Protein AF-A0A0R0LUV2-F1 (afdb_monomer_lite)

Structure (mmCIF, N/CA/C/O backbone):
data_AF-A0A0R0LUV2-F1
#
_entry.id   AF-A0A0R0LUV2-F1
#
loop_
_atom_site.group_PDB
_atom_site.id
_atom_site.type_symbol
_atom_site.label_atom_id
_atom_site.label_alt_id
_atom_site.label_comp_id
_atom_site.label_asym_id
_atom_site.label_entity_id
_atom_site.label_seq_id
_atom_site.pdbx_PDB_ins_code
_atom_site.Cartn_x
_atom_site.Cartn_y
_atom_site.Cartn_z
_atom_site.occupancy
_atom_site.B_iso_or_equiv
_atom_site.auth_seq_id
_atom_site.auth_comp_id
_atom_site.auth_asym_id
_atom_site.auth_atom_id
_atom_site.pdbx_PDB_model_num
ATOM 1 N N . ASN A 1 1 ? 31.842 -14.815 14.506 1.00 40.47 1 ASN A N 1
ATOM 2 C CA . ASN A 1 1 ? 31.390 -13.700 13.643 1.00 40.47 1 ASN A CA 1
ATOM 3 C C . ASN A 1 1 ? 29.873 -13.659 13.594 1.00 40.47 1 ASN A C 1
ATOM 5 O O . ASN A 1 1 ? 29.274 -14.197 12.676 1.00 40.47 1 ASN A O 1
ATOM 9 N N . ASN A 1 2 ? 29.251 -13.087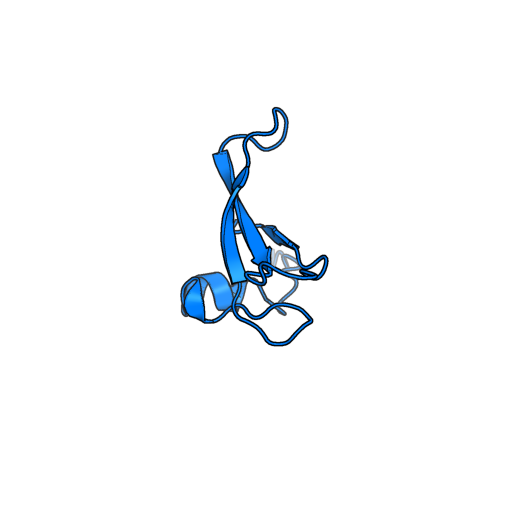 14.627 1.00 47.12 2 ASN A N 1
ATOM 10 C CA . ASN A 1 2 ? 27.796 -13.009 14.744 1.00 47.12 2 ASN A CA 1
ATOM 11 C C . ASN A 1 2 ? 27.348 -11.657 14.182 1.00 47.12 2 ASN A C 1
ATOM 13 O O . ASN A 1 2 ? 27.394 -10.643 14.876 1.00 47.12 2 ASN A O 1
ATOM 17 N N . CYS A 1 3 ? 26.997 -11.627 12.898 1.00 51.38 3 CYS A N 1
ATOM 18 C CA . CYS A 1 3 ? 26.449 -10.432 12.273 1.00 51.38 3 CYS A CA 1
ATOM 19 C C . CYS A 1 3 ? 25.016 -10.257 12.795 1.00 51.38 3 CYS A C 1
ATOM 21 O O . CYS A 1 3 ? 24.084 -10.903 12.320 1.00 51.38 3 CYS A O 1
ATOM 23 N N . GLN A 1 4 ? 24.849 -9.433 13.830 1.00 48.78 4 GLN A N 1
ATOM 24 C CA . GLN A 1 4 ? 23.539 -8.995 14.308 1.00 48.78 4 GLN A CA 1
ATOM 25 C C . GLN A 1 4 ? 22.971 -8.024 13.266 1.00 48.78 4 GLN A C 1
ATOM 27 O O . GLN A 1 4 ? 23.098 -6.807 13.379 1.00 48.78 4 GLN A O 1
ATOM 32 N N . PHE A 1 5 ? 22.410 -8.584 12.193 1.00 52.81 5 PHE A N 1
ATOM 33 C CA . PHE A 1 5 ? 21.663 -7.839 11.190 1.00 52.81 5 PHE A CA 1
ATOM 34 C C . PHE A 1 5 ? 20.472 -7.204 11.909 1.00 52.81 5 PHE A C 1
ATOM 36 O O . PHE A 1 5 ? 19.571 -7.909 12.371 1.00 52.81 5 PHE A O 1
ATOM 43 N N . PHE A 1 6 ? 20.486 -5.880 12.051 1.00 52.53 6 PHE A N 1
ATOM 44 C CA . PHE A 1 6 ? 19.381 -5.106 12.607 1.00 52.53 6 PHE A CA 1
ATOM 45 C C . PHE A 1 6 ? 18.163 -5.225 11.672 1.00 52.53 6 PHE A C 1
ATOM 47 O O . PHE A 1 6 ? 17.873 -4.333 10.881 1.00 52.53 6 PHE A O 1
ATOM 54 N N . LYS A 1 7 ? 17.433 -6.347 11.739 1.00 48.84 7 LYS A N 1
ATOM 55 C CA . LYS A 1 7 ? 16.064 -6.415 11.227 1.00 48.84 7 LYS A CA 1
ATOM 56 C C . LYS A 1 7 ? 15.216 -5.618 12.205 1.00 48.84 7 LYS A C 1
ATOM 58 O O . LYS A 1 7 ? 15.118 -5.996 13.372 1.00 48.84 7 LYS A O 1
ATOM 63 N N . TRP A 1 8 ? 14.583 -4.543 11.745 1.00 49.72 8 TRP A N 1
ATOM 64 C CA . TRP A 1 8 ? 13.464 -3.938 12.461 1.00 49.72 8 TRP A CA 1
ATOM 65 C C . TRP A 1 8 ? 12.383 -5.018 12.624 1.00 49.72 8 TRP A C 1
ATOM 67 O O . TRP A 1 8 ? 11.587 -5.268 11.723 1.00 49.72 8 TRP A O 1
ATOM 77 N N . LYS A 1 9 ? 12.399 -5.722 13.762 1.00 47.16 9 LYS A N 1
ATOM 78 C CA . LYS A 1 9 ? 11.592 -6.924 14.043 1.00 47.16 9 LYS A CA 1
ATOM 79 C C . LYS A 1 9 ? 10.075 -6.679 14.095 1.00 47.16 9 LYS A C 1
ATOM 81 O O . LYS A 1 9 ? 9.336 -7.606 14.398 1.00 47.16 9 LYS A O 1
ATOM 86 N N . GLY A 1 10 ? 9.597 -5.469 13.815 1.00 54.59 10 GLY A N 1
ATOM 87 C CA . GLY A 1 10 ? 8.205 -5.095 14.059 1.00 54.59 10 GLY A CA 1
ATOM 88 C C . GLY A 1 10 ? 7.198 -5.582 13.015 1.00 54.59 10 GLY A C 1
ATOM 89 O O . GLY A 1 10 ? 6.067 -5.863 13.389 1.00 54.59 10 GLY A O 1
ATOM 90 N N . ILE A 1 11 ? 7.563 -5.649 11.722 1.00 56.28 11 ILE A N 1
ATOM 91 C CA . ILE A 1 11 ? 6.567 -5.832 10.638 1.00 56.28 11 ILE A CA 1
ATOM 92 C C . ILE A 1 11 ? 7.035 -6.779 9.516 1.00 56.28 11 ILE A C 1
ATOM 94 O O . ILE A 1 11 ? 6.211 -7.496 8.958 1.00 56.28 11 ILE A O 1
ATOM 98 N N . GLN A 1 12 ? 8.340 -6.870 9.229 1.00 56.41 12 GLN A N 1
ATOM 99 C CA . GLN A 1 12 ? 8.855 -7.705 8.130 1.00 56.41 12 GLN A CA 1
ATOM 100 C C . GLN A 1 12 ? 8.503 -9.195 8.282 1.00 56.41 12 GLN A C 1
ATOM 102 O O . GLN A 1 12 ? 8.085 -9.840 7.328 1.00 56.41 12 GLN A O 1
ATOM 107 N N . ASN A 1 13 ? 8.580 -9.720 9.509 1.00 58.44 13 ASN A N 1
ATOM 108 C CA . ASN A 1 13 ? 8.239 -11.119 9.785 1.00 58.44 13 ASN A CA 1
ATOM 109 C C . ASN A 1 13 ? 6.749 -11.431 9.553 1.00 58.44 13 ASN A C 1
ATOM 111 O O . ASN A 1 13 ? 6.425 -12.572 9.250 1.00 58.44 13 ASN A O 1
ATOM 115 N N . LEU A 1 14 ? 5.848 -10.444 9.670 1.00 58.38 14 LEU A N 1
ATOM 116 C CA . LEU A 1 14 ? 4.413 -10.649 9.432 1.00 58.38 14 LEU A CA 1
ATOM 117 C C . LEU A 1 14 ? 4.124 -10.858 7.941 1.00 58.38 14 LEU A C 1
ATOM 119 O O . LEU A 1 14 ? 3.273 -11.665 7.582 1.00 58.38 14 LEU A O 1
ATOM 123 N N . VAL A 1 15 ? 4.863 -10.164 7.070 1.00 63.16 15 VAL A N 1
ATOM 124 C CA . VAL A 1 15 ? 4.729 -10.300 5.613 1.00 63.16 15 VAL A CA 1
ATOM 125 C C . VAL A 1 15 ? 5.143 -11.699 5.153 1.00 63.16 15 VAL A C 1
ATOM 127 O O . VAL A 1 15 ? 4.440 -12.306 4.344 1.00 63.16 15 VAL A O 1
ATOM 130 N N . ASP A 1 16 ? 6.249 -12.207 5.700 1.00 62.78 16 ASP A N 1
ATOM 131 C CA . ASP A 1 16 ? 6.835 -13.496 5.320 1.00 62.78 16 ASP A CA 1
ATOM 132 C C . ASP A 1 16 ? 6.047 -14.694 5.880 1.00 62.78 16 ASP A C 1
ATOM 134 O O . ASP A 1 16 ? 5.990 -15.742 5.240 1.00 62.78 16 ASP A O 1
ATOM 138 N N . GLN A 1 17 ? 5.434 -14.554 7.064 1.00 59.81 17 GLN A N 1
ATOM 139 C CA . GLN A 1 17 ? 4.755 -15.660 7.755 1.00 59.81 17 GLN A CA 1
ATOM 140 C C . GLN A 1 17 ? 3.265 -15.792 7.415 1.00 59.81 17 GLN A C 1
ATOM 142 O O . GLN A 1 17 ? 2.745 -16.904 7.430 1.00 59.81 17 GLN A O 1
ATOM 147 N N . HIS A 1 18 ? 2.581 -14.690 7.097 1.00 55.59 18 HIS A N 1
ATOM 148 C CA . HIS A 1 18 ? 1.114 -14.662 7.078 1.00 55.59 18 HIS A CA 1
ATOM 149 C C . HIS A 1 18 ? 0.474 -14.196 5.760 1.00 55.59 18 HIS A C 1
ATOM 151 O O . HIS A 1 18 ? -0.748 -14.226 5.594 1.00 55.59 18 HIS A O 1
ATOM 157 N N . GLY A 1 19 ? 1.285 -13.780 4.787 1.00 58.16 19 GLY A N 1
ATOM 158 C CA . GLY A 1 19 ? 0.785 -13.273 3.516 1.00 58.16 19 GLY A CA 1
ATOM 159 C C . GLY A 1 19 ? 0.143 -11.877 3.615 1.00 58.16 19 GLY A C 1
ATOM 160 O O . GLY A 1 19 ? 0.018 -11.274 4.682 1.00 58.16 19 GLY A O 1
ATOM 161 N N . PRO A 1 20 ? -0.260 -11.299 2.471 1.00 59.97 20 PRO A N 1
ATOM 162 C CA . PRO A 1 20 ? -0.624 -9.884 2.359 1.00 59.97 20 PRO A CA 1
ATOM 163 C C . PRO A 1 20 ? -1.904 -9.487 3.120 1.00 59.97 20 PRO A C 1
ATOM 165 O O . PRO A 1 20 ? -2.161 -8.296 3.291 1.00 59.97 20 PRO A O 1
ATOM 168 N N . SER A 1 21 ? -2.713 -10.453 3.563 1.00 62.19 21 SER A N 1
ATOM 169 C CA . SER A 1 21 ? -3.999 -10.238 4.241 1.00 62.19 21 SER A CA 1
ATOM 170 C C . SER A 1 21 ? -3.887 -9.798 5.702 1.00 62.19 21 SER A C 1
ATOM 172 O O . SER A 1 21 ? -4.867 -9.290 6.243 1.00 62.19 21 SER A O 1
ATOM 174 N N . GLU A 1 22 ? -2.724 -9.950 6.341 1.00 75.12 22 GLU A N 1
ATOM 175 C CA . GLU A 1 22 ? -2.564 -9.634 7.769 1.00 75.12 22 GLU A CA 1
ATOM 176 C C . GLU A 1 22 ? -1.942 -8.261 8.051 1.00 75.12 22 GLU A C 1
ATOM 178 O O . GLU A 1 22 ? -2.022 -7.745 9.168 1.00 75.12 22 GLU A O 1
ATOM 183 N N . ILE A 1 23 ? -1.374 -7.607 7.037 1.00 83.19 23 ILE A N 1
ATOM 184 C CA . ILE A 1 23 ? -0.748 -6.297 7.213 1.00 83.19 23 ILE A CA 1
ATOM 185 C C . ILE A 1 23 ? -1.843 -5.233 7.298 1.00 83.19 23 ILE A C 1
ATOM 187 O O . ILE A 1 23 ? -2.502 -4.911 6.300 1.00 83.19 23 ILE A O 1
ATOM 191 N N . LYS A 1 24 ? -2.003 -4.652 8.489 1.00 88.69 24 LYS A N 1
ATOM 192 C CA . LYS A 1 24 ? -2.895 -3.517 8.747 1.00 88.69 24 LYS A CA 1
ATOM 193 C C . LYS A 1 24 ? -2.144 -2.191 8.665 1.00 88.69 24 LYS A C 1
ATOM 195 O O . LYS A 1 24 ? -1.001 -2.071 9.095 1.00 88.69 24 LYS A O 1
ATOM 200 N N . CYS A 1 25 ? -2.802 -1.177 8.114 1.00 90.44 25 CYS A N 1
ATOM 201 C CA . CYS A 1 25 ? -2.287 0.190 8.094 1.00 90.44 25 CYS A CA 1
ATOM 202 C C . CYS A 1 25 ? -2.494 0.897 9.447 1.00 90.44 25 CYS A C 1
ATOM 204 O O . CYS A 1 25 ? -3.159 0.380 10.340 1.00 90.44 25 CYS A O 1
ATOM 206 N N . GLN A 1 26 ? -2.013 2.139 9.571 1.00 88.19 26 GLN A N 1
ATOM 207 C CA . GLN A 1 26 ? -2.195 2.979 10.770 1.00 88.19 26 GLN A CA 1
ATOM 208 C C . GLN A 1 26 ? -3.665 3.242 11.139 1.00 88.19 26 GLN A C 1
ATOM 210 O O . GLN A 1 26 ? -3.960 3.637 12.260 1.00 88.19 26 GLN A O 1
ATOM 215 N N . CYS A 1 27 ? -4.596 3.039 10.204 1.00 91.06 27 CYS A N 1
ATOM 216 C CA . CYS A 1 27 ? -6.025 3.168 10.473 1.00 91.06 27 CYS A CA 1
ATOM 217 C C . CYS A 1 27 ? -6.669 1.886 11.022 1.00 91.06 27 CYS A C 1
ATOM 219 O O . CYS A 1 27 ? -7.867 1.897 11.283 1.00 91.06 27 CYS A O 1
ATOM 221 N N . GLY A 1 28 ? -5.921 0.782 11.120 1.00 89.38 28 GLY A N 1
ATOM 222 C CA . GLY A 1 28 ? -6.439 -0.540 11.482 1.00 89.38 28 GLY A CA 1
ATOM 223 C C . GLY A 1 28 ? -7.053 -1.335 10.321 1.00 89.38 28 GLY A C 1
ATOM 224 O O . GLY A 1 28 ? -7.377 -2.506 10.501 1.00 89.38 28 GLY A O 1
ATOM 225 N N . ASP A 1 29 ? -7.181 -0.741 9.130 1.00 90.38 29 ASP A N 1
ATOM 226 C CA . ASP A 1 29 ? -7.684 -1.423 7.932 1.00 90.38 29 ASP A CA 1
ATOM 227 C C . ASP A 1 29 ? -6.628 -2.266 7.232 1.00 90.38 29 ASP A C 1
ATOM 229 O O . ASP A 1 29 ? -5.428 -1.988 7.325 1.00 90.38 29 ASP A O 1
ATOM 233 N N . ILE A 1 30 ? -7.106 -3.232 6.443 1.00 90.69 30 ILE A N 1
ATOM 234 C CA . ILE A 1 30 ? -6.274 -4.035 5.549 1.00 90.69 30 ILE A CA 1
ATOM 235 C C . ILE A 1 30 ? -5.494 -3.159 4.563 1.00 90.69 30 ILE A C 1
ATOM 237 O O . ILE A 1 30 ? -5.933 -2.084 4.128 1.00 90.69 30 ILE A O 1
ATOM 241 N N . THR A 1 31 ? -4.321 -3.643 4.187 1.00 91.81 31 THR A N 1
ATOM 242 C CA . THR A 1 31 ? -3.510 -3.040 3.133 1.00 91.81 31 THR A CA 1
ATOM 243 C C . THR A 1 31 ? -3.746 -3.732 1.797 1.00 91.81 31 THR A C 1
ATOM 245 O O . THR A 1 31 ? -4.381 -4.780 1.704 1.00 91.81 31 THR A O 1
ATOM 248 N N . ARG A 1 32 ? -3.256 -3.109 0.727 1.00 91.69 32 ARG A N 1
ATOM 249 C CA . ARG A 1 32 ? -3.194 -3.710 -0.604 1.00 91.69 32 ARG A CA 1
ATOM 250 C C . ARG A 1 32 ? -1.761 -3.690 -1.112 1.00 91.69 32 ARG A C 1
ATOM 252 O O . ARG A 1 32 ? -1.062 -2.687 -0.938 1.00 91.69 32 ARG A O 1
ATOM 259 N N . LYS A 1 33 ? -1.351 -4.777 -1.764 1.00 91.62 33 LYS A N 1
ATOM 260 C CA . LYS A 1 33 ? -0.051 -4.894 -2.431 1.00 91.62 33 LYS A CA 1
ATOM 261 C C . LYS A 1 33 ? -0.102 -4.201 -3.792 1.00 91.62 33 LYS A C 1
ATOM 263 O O . LYS A 1 33 ? -1.055 -4.371 -4.546 1.00 91.62 33 LYS A O 1
ATOM 268 N N . MET A 1 34 ? 0.919 -3.416 -4.098 1.00 93.06 34 MET A N 1
ATOM 269 C CA . MET A 1 34 ? 1.110 -2.701 -5.358 1.00 93.06 34 MET A CA 1
ATOM 270 C C . MET A 1 34 ? 2.531 -2.950 -5.861 1.00 93.06 34 MET A C 1
ATOM 272 O O . MET A 1 3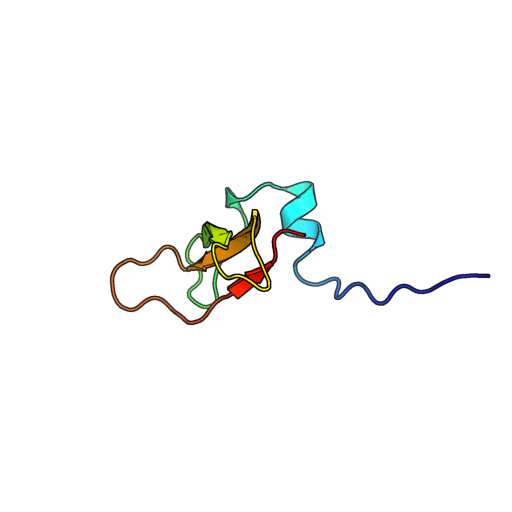4 ? 3.427 -3.230 -5.068 1.00 93.06 34 MET A O 1
ATOM 276 N N . VAL A 1 35 ? 2.749 -2.811 -7.168 1.00 94.75 35 VAL A N 1
ATOM 277 C CA . VAL A 1 35 ? 4.087 -2.841 -7.775 1.00 94.75 35 VAL A CA 1
ATOM 278 C C . VAL A 1 35 ? 4.466 -1.425 -8.187 1.00 94.75 35 VAL A C 1
ATOM 280 O O . VAL A 1 35 ? 3.675 -0.718 -8.811 1.00 94.75 35 VAL A O 1
ATOM 283 N N . SER A 1 36 ? 5.662 -0.993 -7.801 1.00 95.50 36 SER A N 1
ATOM 284 C CA . SER A 1 36 ? 6.203 0.318 -8.138 1.00 95.50 36 SER A CA 1
ATOM 285 C C . SER A 1 36 ? 6.632 0.368 -9.605 1.00 95.50 36 SER A C 1
ATOM 287 O O . SER A 1 36 ? 7.297 -0.532 -10.123 1.00 95.50 36 SER A O 1
ATOM 289 N N . ASN A 1 37 ? 6.253 1.457 -10.270 1.00 95.62 37 ASN A N 1
ATOM 290 C CA . ASN A 1 37 ? 6.577 1.762 -11.661 1.00 95.62 37 ASN A CA 1
ATOM 291 C C . ASN A 1 37 ? 7.570 2.930 -11.797 1.00 95.62 37 ASN A C 1
ATOM 293 O O . ASN A 1 37 ? 7.840 3.361 -12.915 1.00 95.62 37 ASN A O 1
ATOM 297 N N . THR A 1 38 ? 8.102 3.451 -10.686 1.00 95.12 38 THR A N 1
ATOM 298 C CA . THR A 1 38 ? 9.097 4.528 -10.730 1.00 95.12 38 THR A CA 1
ATOM 299 C C . THR A 1 38 ? 10.430 3.999 -11.240 1.00 95.12 38 THR A C 1
ATOM 301 O O . THR A 1 38 ? 10.777 2.847 -10.994 1.00 95.12 38 THR A O 1
ATOM 304 N N . GLU A 1 39 ? 11.200 4.849 -11.915 1.00 95.69 39 GLU A N 1
ATOM 305 C CA . GLU A 1 39 ? 12.490 4.474 -12.505 1.00 95.69 39 GLU A CA 1
ATOM 306 C C . GLU A 1 39 ? 13.448 3.866 -11.469 1.00 95.69 39 GLU A C 1
ATOM 308 O O . GLU A 1 39 ? 14.012 2.796 -11.687 1.00 95.69 39 GLU A O 1
ATOM 313 N N . LYS A 1 40 ? 13.536 4.483 -10.285 1.00 95.56 40 LYS A N 1
ATOM 314 C CA . LYS A 1 40 ? 14.413 4.035 -9.194 1.00 95.56 40 LYS A CA 1
ATOM 315 C C . LYS A 1 40 ? 13.952 2.744 -8.506 1.00 95.56 40 LYS A C 1
ATOM 317 O O . LYS A 1 40 ? 14.780 2.012 -7.978 1.00 95.56 40 LYS A O 1
ATOM 322 N N . ASN A 1 41 ? 12.646 2.475 -8.460 1.00 93.94 41 ASN A N 1
ATOM 323 C CA . ASN A 1 41 ? 12.075 1.342 -7.721 1.00 93.94 41 ASN A CA 1
ATOM 324 C C . ASN A 1 41 ? 11.232 0.444 -8.630 1.00 93.94 41 ASN A C 1
ATOM 326 O O . ASN A 1 41 ? 10.183 -0.052 -8.212 1.00 93.94 41 ASN A O 1
ATOM 330 N N . LYS A 1 42 ? 11.640 0.278 -9.888 1.00 93.81 42 LYS A N 1
ATOM 331 C CA . LYS A 1 42 ? 10.864 -0.467 -10.877 1.00 93.81 42 LYS A CA 1
ATOM 332 C C . LYS A 1 42 ? 10.707 -1.921 -10.435 1.00 93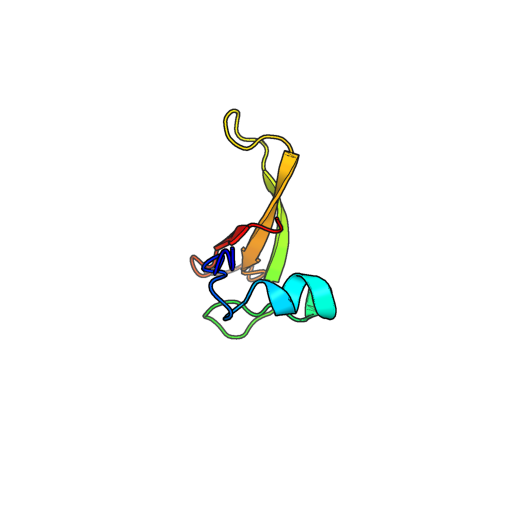.81 42 LYS A C 1
ATOM 334 O O . LYS A 1 42 ? 11.651 -2.527 -9.938 1.00 93.81 42 LYS A O 1
ATOM 339 N N . ALA A 1 43 ? 9.501 -2.460 -10.595 1.00 92.94 43 ALA A N 1
ATOM 340 C CA . ALA A 1 43 ? 9.142 -3.834 -10.239 1.00 92.94 43 ALA A CA 1
ATOM 341 C C . ALA A 1 43 ? 9.248 -4.196 -8.739 1.00 92.94 43 ALA A C 1
ATOM 343 O O . ALA A 1 43 ? 8.960 -5.333 -8.372 1.00 92.94 43 ALA A O 1
ATOM 344 N N . ARG A 1 44 ? 9.572 -3.248 -7.844 1.00 94.06 44 ARG A N 1
ATOM 345 C CA . ARG A 1 44 ? 9.540 -3.481 -6.389 1.00 94.06 44 ARG A CA 1
ATOM 346 C C . ARG A 1 44 ? 8.105 -3.432 -5.873 1.00 94.06 44 ARG A C 1
ATOM 348 O O . ARG A 1 44 ? 7.366 -2.499 -6.190 1.00 94.06 44 ARG A O 1
ATOM 355 N N . ALA A 1 45 ? 7.702 -4.410 -5.067 1.00 91.50 45 ALA A N 1
ATOM 356 C CA . ALA A 1 45 ? 6.366 -4.445 -4.481 1.00 91.50 45 ALA A CA 1
ATOM 357 C C . ALA A 1 45 ? 6.309 -3.704 -3.136 1.00 91.50 45 ALA A C 1
ATOM 359 O O . ALA A 1 45 ? 7.272 -3.710 -2.377 1.00 91.50 45 ALA A O 1
ATOM 360 N N . PHE A 1 46 ? 5.172 -3.079 -2.836 1.00 91.88 46 PHE A N 1
ATOM 361 C CA . PHE A 1 46 ? 4.923 -2.367 -1.583 1.00 91.88 46 PHE A CA 1
ATOM 362 C C . PHE A 1 46 ? 3.459 -2.493 -1.147 1.00 91.88 46 PHE A C 1
ATOM 364 O O . PHE A 1 46 ? 2.566 -2.703 -1.969 1.00 91.88 46 PHE A O 1
ATOM 371 N N . TYR A 1 47 ? 3.202 -2.328 0.146 1.00 91.44 47 TYR A N 1
ATOM 372 C CA . TYR A 1 47 ? 1.879 -2.274 0.753 1.00 91.44 47 TYR A CA 1
ATOM 373 C C . TYR A 1 47 ? 1.475 -0.831 1.037 1.00 91.44 47 TYR A C 1
ATOM 375 O O . TYR A 1 47 ? 2.273 -0.029 1.525 1.00 91.44 47 TYR A O 1
ATOM 383 N N . LYS A 1 48 ? 0.211 -0.505 0.763 1.00 92.69 48 LYS A N 1
ATOM 384 C CA . LYS A 1 48 ? -0.405 0.782 1.119 1.00 92.69 48 LYS A CA 1
ATOM 385 C C . LYS A 1 48 ? -1.810 0.593 1.676 1.00 92.69 48 LYS A C 1
ATOM 387 O O . LYS A 1 48 ? -2.427 -0.452 1.471 1.00 92.69 48 LYS A O 1
ATOM 392 N N . CYS A 1 49 ? -2.334 1.623 2.338 1.00 94.75 49 CYS A N 1
ATOM 393 C CA . CYS A 1 49 ? -3.722 1.656 2.807 1.00 94.75 49 CYS A CA 1
ATOM 394 C C . CYS A 1 49 ? -4.710 1.297 1.675 1.00 94.75 49 CYS A C 1
ATOM 396 O O . CYS A 1 49 ? -4.597 1.818 0.558 1.00 94.75 49 CYS A O 1
ATOM 398 N N . ASN A 1 50 ? -5.679 0.417 1.961 1.00 93.94 50 ASN A N 1
ATOM 399 C CA . ASN A 1 50 ? -6.694 0.002 0.989 1.00 93.94 50 ASN A CA 1
ATOM 400 C C . ASN A 1 50 ? -7.949 0.899 0.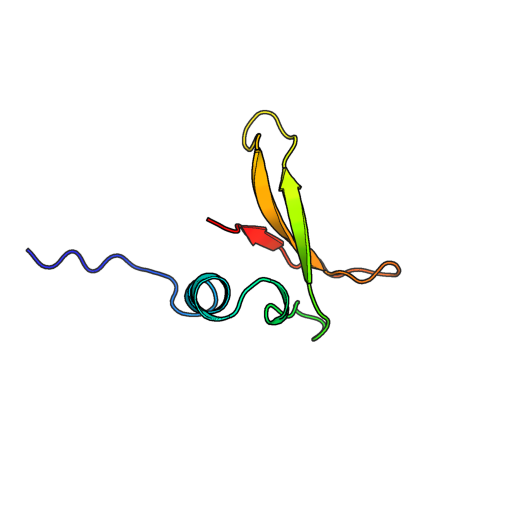976 1.00 93.94 50 ASN A C 1
ATOM 402 O O 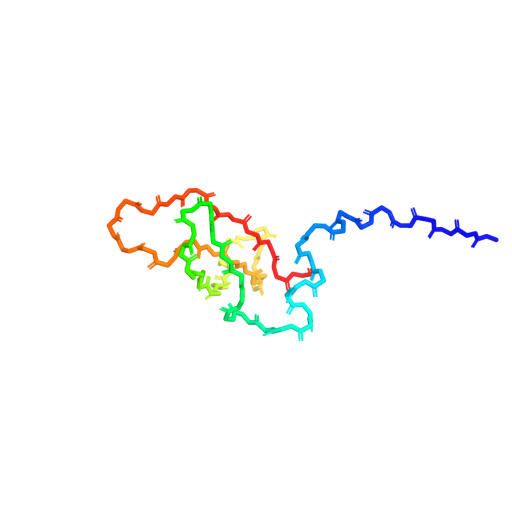. ASN A 1 50 ? -8.820 0.734 0.121 1.00 93.94 50 ASN A O 1
ATOM 406 N N . ARG A 1 51 ? -8.058 1.877 1.889 1.00 94.62 51 ARG A N 1
ATOM 407 C CA . ARG A 1 51 ? -9.168 2.841 1.872 1.00 94.62 51 ARG A CA 1
ATOM 408 C C . ARG A 1 51 ? -9.181 3.621 0.556 1.00 94.62 51 ARG A C 1
ATOM 410 O O . ARG A 1 51 ? -8.149 4.119 0.109 1.00 94.62 51 ARG A O 1
ATOM 417 N N . ARG A 1 52 ? -10.364 3.765 -0.048 1.00 92.94 52 ARG A N 1
ATOM 418 C CA . ARG A 1 52 ? -10.561 4.624 -1.232 1.00 92.94 52 ARG A CA 1
ATOM 419 C C . ARG A 1 52 ? -10.737 6.092 -0.847 1.00 92.94 52 ARG A C 1
ATOM 421 O O . ARG A 1 52 ? -10.141 6.959 -1.472 1.00 92.94 52 ARG A O 1
ATOM 428 N N . TYR A 1 53 ? -11.528 6.360 0.190 1.00 95.19 53 TYR A N 1
ATOM 429 C CA . TYR A 1 53 ? -11.757 7.704 0.716 1.00 95.19 53 TYR A CA 1
ATOM 430 C C . TYR A 1 53 ? -10.820 7.977 1.896 1.00 95.19 53 TYR A C 1
ATOM 432 O O . TYR A 1 53 ? -10.763 7.172 2.825 1.00 95.19 53 TYR A O 1
ATOM 440 N N . LYS A 1 54 ? -10.086 9.098 1.846 1.00 94.62 54 LYS A N 1
ATOM 441 C CA . LYS A 1 54 ? -9.111 9.526 2.871 1.00 94.62 54 LYS A CA 1
ATOM 442 C C . LYS A 1 54 ? -8.162 8.393 3.331 1.00 94.62 54 LYS A C 1
ATOM 444 O O . LYS A 1 54 ? -8.160 8.041 4.514 1.00 94.62 54 LYS A O 1
ATOM 449 N N . PRO A 1 55 ? -7.372 7.784 2.422 1.00 95.62 55 PRO A N 1
ATOM 450 C CA . PRO A 1 55 ? -6.349 6.822 2.826 1.00 95.62 55 PRO A CA 1
ATOM 451 C C . PRO A 1 55 ? -5.298 7.490 3.717 1.00 95.62 55 PRO A C 1
ATOM 453 O O . PRO A 1 55 ? -4.961 8.655 3.514 1.00 95.62 55 PRO A O 1
ATOM 456 N N . CYS A 1 56 ? -4.749 6.746 4.678 1.00 95.81 56 CYS A N 1
ATOM 457 C CA . CYS A 1 56 ? -3.570 7.207 5.408 1.00 95.81 56 CYS A CA 1
ATOM 458 C C . CYS A 1 56 ? -2.292 7.023 4.585 1.00 95.81 56 CYS A C 1
ATOM 460 O O . CYS A 1 56 ? -2.274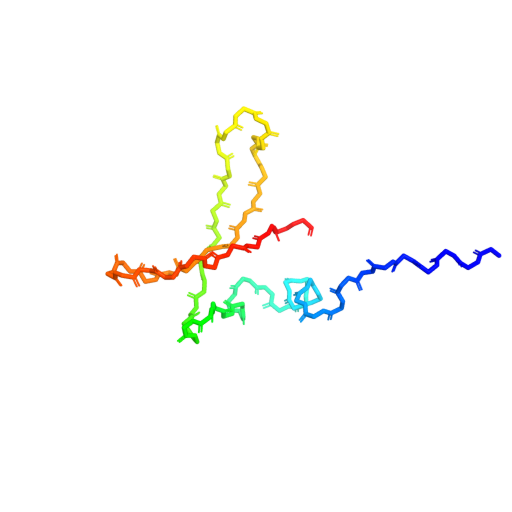 6.346 3.554 1.00 95.81 56 CYS A O 1
ATOM 462 N N . ASN A 1 57 ? -1.199 7.575 5.105 1.00 95.62 57 ASN A N 1
ATOM 463 C CA . ASN A 1 57 ? 0.115 7.564 4.465 1.00 95.62 57 ASN A CA 1
ATOM 464 C C . ASN A 1 57 ? 0.925 6.291 4.759 1.00 95.62 57 ASN A C 1
ATOM 466 O O . ASN A 1 57 ? 2.145 6.294 4.620 1.00 95.62 57 ASN A O 1
ATOM 470 N N . PHE A 1 58 ? 0.269 5.203 5.175 1.00 93.75 58 PHE A N 1
ATOM 471 C CA . PHE A 1 58 ? 0.947 3.933 5.415 1.00 93.75 58 PHE A CA 1
ATOM 472 C C . PHE A 1 58 ? 1.644 3.433 4.144 1.00 93.75 58 PHE A C 1
ATOM 474 O O . PHE A 1 58 ? 1.018 3.329 3.083 1.00 93.75 58 PHE A O 1
ATOM 481 N N . PHE A 1 59 ? 2.917 3.073 4.293 1.00 92.38 59 PHE A N 1
ATOM 482 C CA . PHE A 1 59 ? 3.776 2.562 3.237 1.00 92.38 59 PHE A CA 1
ATOM 483 C C . PHE A 1 59 ? 4.765 1.549 3.822 1.00 92.38 59 PHE A C 1
ATOM 485 O O . PHE A 1 59 ? 5.406 1.828 4.834 1.00 92.38 59 PHE A O 1
ATOM 492 N N . LEU A 1 60 ? 4.903 0.394 3.173 1.00 88.25 60 LEU A N 1
ATOM 493 C CA . LEU A 1 60 ? 5.845 -0.655 3.560 1.00 88.25 60 LEU A CA 1
ATOM 494 C C . LEU A 1 60 ? 6.349 -1.374 2.306 1.00 88.25 60 LEU A C 1
ATOM 496 O O . LEU A 1 60 ? 5.532 -1.807 1.496 1.00 88.25 60 LEU A O 1
ATOM 500 N N . TRP A 1 61 ? 7.662 -1.513 2.131 1.00 88.44 61 TRP A N 1
ATOM 501 C CA . TRP A 1 61 ? 8.202 -2.356 1.060 1.00 88.44 61 TRP A CA 1
ATOM 502 C C . TRP A 1 61 ? 7.921 -3.840 1.344 1.00 88.44 61 TRP A C 1
ATOM 504 O O . TRP A 1 61 ? 7.811 -4.245 2.494 1.00 88.44 61 TRP A O 1
ATOM 514 N N . ALA A 1 62 ? 7.719 -4.634 0.295 1.00 84.56 62 ALA A N 1
ATOM 515 C CA . ALA A 1 62 ? 7.423 -6.065 0.401 1.00 84.56 62 ALA A CA 1
ATOM 516 C C . ALA A 1 62 ? 8.668 -6.949 0.189 1.00 84.56 62 ALA A C 1
ATOM 518 O O . ALA A 1 62 ? 8.509 -8.096 -0.231 1.00 84.56 62 ALA A O 1
ATOM 519 N N . ASP A 1 63 ? 9.862 -6.379 0.366 1.00 80.75 63 ASP A N 1
ATOM 520 C CA . ASP A 1 63 ? 11.171 -7.031 0.232 1.00 80.75 63 ASP A CA 1
ATOM 521 C C . ASP A 1 63 ? 11.716 -7.555 1.561 1.00 80.75 63 ASP A C 1
ATOM 523 O O . ASP A 1 63 ? 11.227 -7.094 2.611 1.00 80.75 63 ASP A O 1
#

Organism: NCBI:txid146866

Radius of gyration: 13.49 Å; chains: 1; bounding box: 43×25×27 Å

InterPro domains:
  IPR010666 Zinc finger, GRF-type [PF06839] (24-63)
  IPR010666 Zinc finger, GRF-type [PS51999] (25-63)

pLDDT: mean 79.3, std 18.19, range [40.47, 95.81]

Secondary structure (DSSP, 8-state):
--------TTTHHHHHHH-TTS-B-TTSPBEEEEE--SSTTTT-EEEEE--SSS----EEE--

Foldseek 3Di:
DDPPPPDPPPPLVCCVPPNQQPDAFPVRDGWDKDADCDPVRHRWIKTFAPDPPPGDPDIGTSD

Sequence (63 aa):
NNCQFFKWKGIQNLVDQHGPSEIKCQCGDITRKMVSNTEKNKARAFYKCNRRYKPCNFFLWAD